Protein AF-K1SZE2-F1 (afdb_monomer_lite)

pLDDT: mean 81.95, std 16.47, range [41.78, 97.75]

InterPro domains:
  IPR008984 SMAD/FHA domain superfamily [SSF49879] (2-40)

Secondary structure (DSSP, 8-state):
---TTTTS--EEETTEE--S--PPPTT-EEEETTEEEE---TTSTT--GGG--

Organism: NCBI:txid408170

Sequence (53 aa):
MILPGDSSGLAYLNDEPVYVPTELKPYDIISMGKSRFLFVALCGTNFSWDDVK

Radius of gyration: 15.07 Å; chains: 1; bounding box: 38×18×41 Å

Foldseek 3Di:
DDDVPPPDFFKAWQNHTDDDDDDDDQQIWIDTDPDIDGDHDCPDPVHDPVVPD

Structure (mmCIF, N/CA/C/O backbone):
data_AF-K1SZE2-F1
#
_entry.id   AF-K1SZE2-F1
#
loop_
_atom_site.group_PDB
_atom_site.id
_atom_site.type_symbol
_atom_site.label_atom_id
_atom_site.label_alt_id
_atom_site.label_comp_id
_atom_site.label_asym_id
_atom_site.label_entity_id
_atom_site.label_seq_id
_atom_site.pdbx_PDB_ins_code
_atom_site.Cartn_x
_atom_site.Cartn_y
_atom_site.Cartn_z
_atom_site.occupancy
_atom_site.B_iso_or_equiv
_atom_site.auth_seq_id
_atom_site.auth_comp_id
_atom_site.auth_asym_id
_atom_site.auth_atom_id
_atom_site.pdbx_PDB_model_num
ATOM 1 N N . MET A 1 1 ? 20.072 -4.126 -23.566 1.00 43.53 1 MET A N 1
ATOM 2 C CA . MET A 1 1 ? 19.605 -3.173 -22.540 1.00 43.53 1 MET A CA 1
ATOM 3 C C . MET A 1 1 ? 18.862 -4.000 -21.510 1.00 43.53 1 MET A C 1
ATOM 5 O O . MET A 1 1 ? 17.799 -4.504 -21.831 1.00 43.53 1 MET A O 1
ATOM 9 N N . ILE A 1 2 ? 19.479 -4.272 -20.360 1.00 41.78 2 ILE A N 1
ATOM 10 C CA . ILE A 1 2 ? 18.827 -5.033 -19.291 1.00 41.78 2 ILE A CA 1
ATOM 11 C C . ILE A 1 2 ? 18.080 -3.996 -18.462 1.00 41.78 2 ILE A C 1
ATOM 13 O O . ILE A 1 2 ? 18.703 -3.224 -17.735 1.00 41.78 2 ILE A O 1
ATOM 17 N N . LEU A 1 3 ? 16.765 -3.907 -18.653 1.00 51.47 3 LEU A N 1
ATOM 18 C CA . LEU A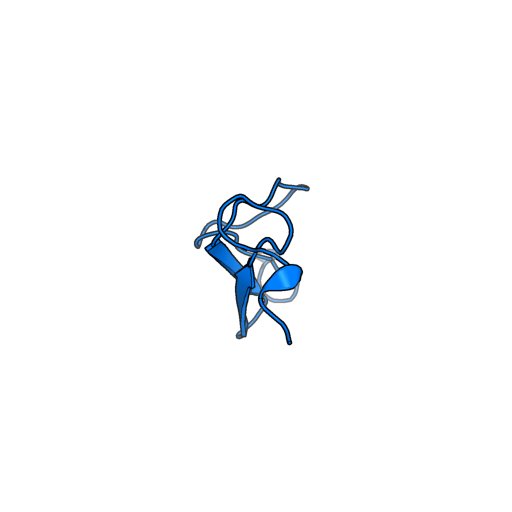 1 3 ? 15.917 -3.195 -17.708 1.00 51.47 3 LEU A CA 1
ATOM 19 C C . LEU A 1 3 ? 16.000 -3.985 -16.394 1.00 51.47 3 LEU A C 1
ATOM 21 O O . LEU A 1 3 ? 15.778 -5.195 -16.419 1.00 51.47 3 LEU A O 1
ATOM 25 N N . PRO A 1 4 ? 16.294 -3.357 -15.246 1.00 52.75 4 PRO A N 1
ATOM 26 C CA . PRO A 1 4 ? 16.349 -4.063 -13.964 1.00 52.75 4 PRO A CA 1
ATOM 27 C C . PRO A 1 4 ? 14.993 -4.668 -13.523 1.00 52.75 4 PRO A C 1
ATOM 29 O O . PRO A 1 4 ? 14.889 -5.202 -12.422 1.00 52.75 4 PRO A O 1
ATOM 32 N N . GLY A 1 5 ? 13.959 -4.606 -14.368 1.00 52.19 5 GLY A N 1
ATOM 33 C CA . GLY A 1 5 ? 12.585 -5.024 -14.093 1.00 52.19 5 GLY A CA 1
ATOM 34 C C . GLY A 1 5 ? 12.222 -6.473 -14.435 1.00 52.19 5 GLY A C 1
ATOM 35 O O . GLY A 1 5 ? 11.132 -6.886 -14.065 1.00 52.19 5 GLY A O 1
ATOM 36 N N . ASP A 1 6 ? 13.087 -7.266 -15.079 1.00 51.28 6 ASP A N 1
ATOM 37 C CA . ASP A 1 6 ? 12.704 -8.650 -15.436 1.00 51.28 6 ASP A CA 1
ATOM 38 C C . ASP A 1 6 ? 12.833 -9.656 -14.277 1.00 51.28 6 ASP A C 1
ATOM 40 O O . ASP A 1 6 ? 12.297 -10.761 -14.359 1.00 51.28 6 ASP A O 1
ATOM 44 N N . SER A 1 7 ? 13.495 -9.303 -13.166 1.00 52.50 7 SER A N 1
ATOM 45 C CA . SER A 1 7 ? 13.550 -10.194 -11.992 1.00 52.50 7 SER A CA 1
ATOM 46 C C . SER A 1 7 ? 13.585 -9.515 -10.623 1.00 52.50 7 SER A C 1
ATOM 48 O O . SER A 1 7 ? 13.575 -10.221 -9.613 1.00 52.50 7 SER A O 1
ATOM 50 N N . SER A 1 8 ? 13.649 -8.182 -10.543 1.00 58.66 8 SER A N 1
ATOM 51 C CA . SER A 1 8 ? 13.489 -7.496 -9.262 1.00 58.66 8 SER A CA 1
ATOM 52 C C . SER A 1 8 ? 12.003 -7.217 -9.083 1.00 58.66 8 SER A C 1
ATOM 54 O O . SER A 1 8 ? 11.389 -6.582 -9.932 1.00 58.66 8 SER A O 1
ATOM 56 N N . GLY A 1 9 ? 11.396 -7.785 -8.040 1.00 68.94 9 GLY A N 1
ATOM 57 C CA . GLY A 1 9 ? 9.980 -7.614 -7.715 1.00 68.94 9 GLY A CA 1
ATOM 58 C C . GLY A 1 9 ? 9.662 -6.161 -7.378 1.00 68.94 9 GLY A C 1
ATOM 59 O O . GLY A 1 9 ? 9.532 -5.814 -6.207 1.00 68.94 9 GLY A O 1
ATOM 60 N N . LEU A 1 10 ? 9.583 -5.317 -8.406 1.00 82.38 10 LEU A N 1
ATOM 61 C CA . LEU A 1 10 ? 9.278 -3.907 -8.279 1.00 82.38 10 LEU A CA 1
ATOM 62 C C . LEU A 1 10 ? 7.848 -3.783 -7.761 1.00 82.38 10 LEU A C 1
ATOM 64 O O . LEU A 1 10 ? 6.918 -4.374 -8.318 1.00 82.38 10 LEU A O 1
ATOM 68 N N . ALA A 1 11 ? 7.697 -3.057 -6.661 1.00 90.81 11 ALA A N 1
ATOM 69 C CA . ALA A 1 11 ? 6.392 -2.704 -6.145 1.00 90.81 11 ALA A CA 1
ATOM 70 C C . ALA A 1 11 ? 5.895 -1.462 -6.885 1.00 90.81 11 ALA A C 1
ATOM 72 O O . ALA A 1 11 ? 6.661 -0.531 -7.145 1.00 90.81 11 ALA A O 1
ATOM 73 N N . TYR A 1 12 ? 4.609 -1.452 -7.200 1.00 94.12 12 TYR A N 1
ATOM 74 C CA . TYR A 1 12 ? 3.925 -0.297 -7.757 1.00 94.12 12 TYR A CA 1
ATOM 75 C C . TYR A 1 12 ? 2.911 0.200 -6.738 1.00 94.12 12 TYR A C 1
ATOM 77 O O . TYR A 1 12 ? 2.205 -0.606 -6.127 1.00 94.12 12 TYR A O 1
ATOM 85 N N . LEU A 1 13 ? 2.834 1.515 -6.577 1.00 96.50 13 LEU A N 1
ATOM 86 C CA . LEU A 1 13 ? 1.844 2.206 -5.769 1.00 96.50 13 LEU A CA 1
ATOM 87 C C . LEU A 1 13 ? 0.954 3.011 -6.711 1.00 96.50 13 LEU A C 1
ATOM 89 O O . LEU A 1 13 ? 1.432 3.929 -7.366 1.00 96.50 13 LEU A O 1
ATOM 93 N N . ASN A 1 14 ? -0.328 2.658 -6.791 1.00 96.69 14 ASN A N 1
ATOM 94 C CA . ASN A 1 14 ? -1.289 3.275 -7.709 1.00 96.69 14 ASN A CA 1
ATOM 95 C C . ASN A 1 14 ? -0.777 3.321 -9.162 1.00 96.69 14 ASN A C 1
ATOM 97 O O . ASN A 1 14 ? -0.809 4.362 -9.806 1.00 96.69 14 ASN A O 1
ATOM 101 N N . ASP A 1 15 ? -0.283 2.176 -9.644 1.00 93.69 15 ASP A N 1
ATOM 102 C CA . ASP A 1 15 ? 0.282 1.967 -10.988 1.00 93.69 15 ASP A CA 1
ATOM 103 C C . ASP A 1 15 ? 1.616 2.692 -11.275 1.00 93.69 15 ASP A C 1
ATOM 105 O O . ASP A 1 15 ? 2.202 2.503 -12.341 1.00 93.69 15 ASP A O 1
ATOM 109 N N . GLU A 1 16 ? 2.173 3.407 -10.292 1.00 93.88 16 GLU A N 1
ATOM 110 C CA . GLU A 1 16 ? 3.486 4.053 -10.380 1.00 93.88 16 GLU A CA 1
ATOM 111 C C . GLU A 1 16 ? 4.577 3.214 -9.690 1.00 93.88 16 GLU A C 1
ATOM 113 O O . GLU A 1 16 ? 4.388 2.762 -8.556 1.00 93.88 16 GLU A O 1
ATOM 118 N N . PRO A 1 17 ? 5.737 2.982 -10.328 1.00 91.88 17 PRO A N 1
ATOM 119 C CA . PRO A 1 17 ? 6.822 2.211 -9.732 1.00 91.88 17 PRO A CA 1
ATOM 120 C C . PRO A 1 17 ? 7.443 2.933 -8.527 1.00 91.88 17 PRO A C 1
ATOM 122 O O . PRO A 1 17 ? 7.787 4.114 -8.594 1.00 91.88 17 PRO A O 1
ATOM 125 N N . VAL A 1 18 ? 7.657 2.202 -7.432 1.00 92.25 18 VAL A N 1
ATOM 126 C CA . VAL A 1 18 ? 8.251 2.734 -6.199 1.00 92.25 18 VAL A CA 1
ATOM 127 C C . VAL A 1 18 ? 9.697 2.263 -6.056 1.00 92.25 18 VAL A C 1
ATOM 129 O O . VAL A 1 18 ? 9.979 1.067 -6.035 1.00 92.25 18 VAL A O 1
ATOM 132 N N . TYR A 1 19 ? 10.618 3.217 -5.907 1.00 89.62 19 TYR A N 1
ATOM 133 C CA . TYR A 1 19 ? 12.062 2.957 -5.778 1.00 89.62 19 TYR A CA 1
ATOM 134 C C . TYR A 1 19 ? 12.628 3.289 -4.392 1.00 89.62 19 TYR A C 1
ATOM 136 O O . TYR A 1 19 ? 13.769 2.947 -4.085 1.00 89.62 19 TYR A O 1
ATOM 144 N N . VAL A 1 20 ? 11.843 3.971 -3.559 1.00 90.31 20 VAL A N 1
ATOM 145 C CA . VAL A 1 20 ? 12.216 4.432 -2.217 1.00 90.31 20 VAL A CA 1
ATOM 146 C C . VAL A 1 20 ? 11.039 4.235 -1.261 1.00 90.31 20 VAL A C 1
ATOM 148 O O . VAL A 1 20 ? 9.896 4.177 -1.721 1.00 90.31 20 VAL A O 1
ATOM 151 N N . PRO A 1 21 ? 11.269 4.157 0.061 1.00 93.50 21 PRO A N 1
ATOM 152 C CA . PRO A 1 21 ? 10.178 4.136 1.029 1.00 93.50 21 PRO A CA 1
ATOM 153 C C . PRO A 1 21 ? 9.201 5.291 0.784 1.00 93.50 21 PRO A C 1
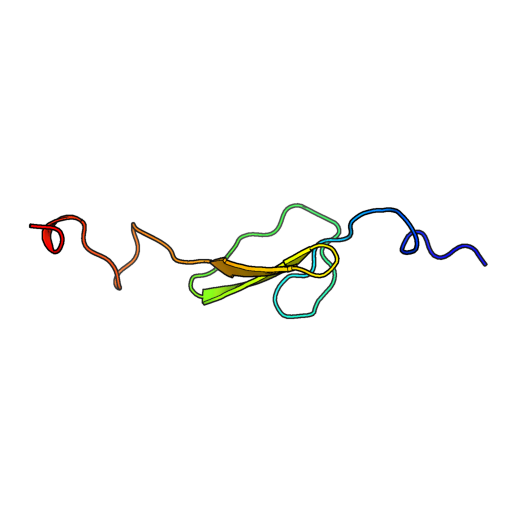ATOM 155 O O . PRO A 1 21 ? 9.606 6.450 0.726 1.00 93.50 21 PRO A O 1
ATOM 158 N N . THR A 1 22 ? 7.925 4.955 0.612 1.00 94.56 22 THR A N 1
ATOM 159 C CA . THR A 1 22 ? 6.845 5.899 0.307 1.00 94.56 22 THR A CA 1
ATOM 160 C C . THR A 1 22 ? 5.714 5.673 1.301 1.00 94.56 22 THR A C 1
ATOM 162 O O . THR A 1 22 ? 5.396 4.532 1.635 1.00 94.56 22 THR A O 1
ATOM 165 N N . GLU A 1 23 ? 5.137 6.758 1.807 1.00 95.12 23 GLU A N 1
ATOM 166 C CA . GLU A 1 23 ? 4.007 6.703 2.732 1.00 95.12 23 GLU A CA 1
ATOM 167 C C . GLU A 1 23 ? 2.741 6.211 2.015 1.00 95.12 23 GLU A C 1
ATOM 169 O O . GLU A 1 23 ? 2.412 6.697 0.934 1.00 95.12 23 GLU A O 1
ATOM 174 N N . LEU A 1 24 ? 2.034 5.257 2.628 1.00 94.75 24 LEU A N 1
ATOM 175 C CA . LEU A 1 24 ? 0.774 4.722 2.113 1.00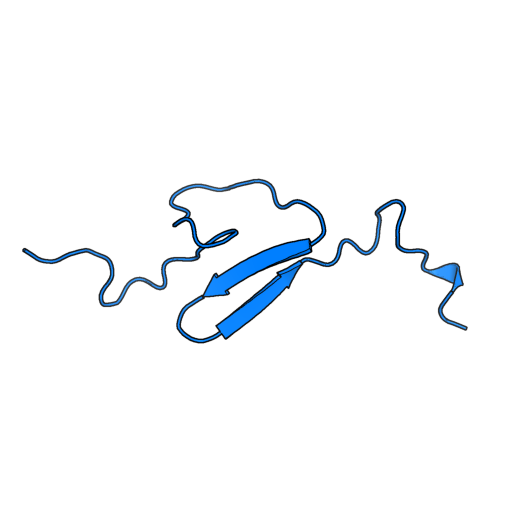 94.75 24 LEU A CA 1
ATOM 176 C C . LEU A 1 24 ? -0.412 5.518 2.647 1.00 94.75 24 LEU A C 1
ATOM 178 O O . LEU A 1 24 ? -0.511 5.797 3.844 1.00 94.75 24 LEU A O 1
ATOM 182 N N . LYS A 1 25 ? -1.359 5.812 1.763 1.00 94.25 25 LYS A N 1
ATOM 183 C CA . LYS A 1 25 ? -2.640 6.435 2.088 1.00 94.25 25 LYS A CA 1
ATOM 184 C C . LYS A 1 25 ? -3.754 5.392 2.063 1.00 94.25 25 LYS A C 1
ATOM 186 O O . LYS A 1 25 ? -3.670 4.423 1.308 1.00 94.25 25 LYS A O 1
ATOM 191 N N . PRO A 1 26 ? -4.813 5.561 2.879 1.00 93.38 26 PRO A N 1
ATOM 192 C CA . PRO A 1 26 ? -5.966 4.670 2.838 1.00 93.38 26 PRO A CA 1
ATOM 193 C C . PRO A 1 26 ? -6.464 4.465 1.405 1.00 93.38 26 PRO A C 1
ATOM 195 O O . PRO A 1 26 ? -6.637 5.434 0.668 1.00 93.38 26 PRO A O 1
ATOM 198 N N . TYR A 1 27 ? -6.721 3.205 1.056 1.00 93.62 27 TYR A N 1
ATOM 199 C CA . TYR A 1 27 ? -7.173 2.743 -0.258 1.00 93.62 27 TYR A CA 1
ATOM 200 C C . TYR A 1 27 ? -6.143 2.806 -1.386 1.00 93.62 27 TYR A C 1
ATOM 202 O O . TYR A 1 27 ? -6.501 2.560 -2.538 1.00 93.62 27 TYR A O 1
ATOM 210 N N . ASP A 1 28 ? -4.873 3.054 -1.072 1.00 97.06 28 ASP A N 1
ATOM 211 C CA . ASP A 1 28 ? -3.806 2.871 -2.045 1.00 97.06 28 ASP A CA 1
ATOM 212 C C . ASP A 1 28 ? -3.763 1.427 -2.556 1.00 97.06 28 ASP A C 1
ATOM 214 O O . ASP A 1 28 ? -3.937 0.449 -1.814 1.00 97.06 28 ASP A O 1
ATOM 218 N N . ILE A 1 29 ? -3.509 1.306 -3.853 1.00 97.75 29 ILE A N 1
ATOM 219 C CA . ILE A 1 29 ? -3.357 0.039 -4.552 1.00 97.75 29 ILE A CA 1
ATOM 220 C C . ILE A 1 29 ? -1.875 -0.296 -4.622 1.00 97.75 29 ILE A C 1
ATOM 222 O O . ILE A 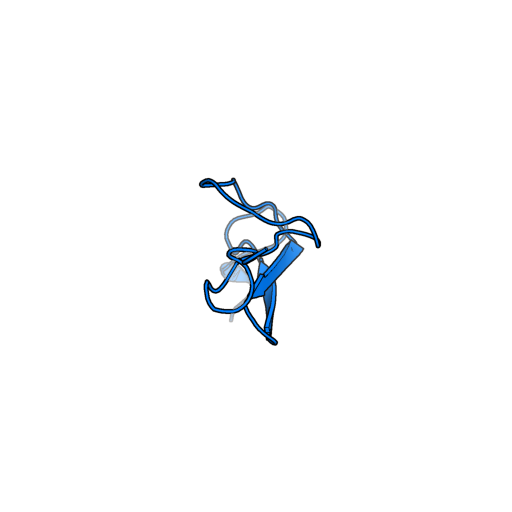1 29 ? -1.086 0.461 -5.182 1.00 97.75 29 ILE A O 1
ATOM 226 N N . ILE A 1 30 ? -1.512 -1.468 -4.115 1.00 96.69 30 ILE A N 1
ATOM 227 C CA . ILE A 1 30 ? -0.140 -1.967 -4.144 1.00 96.69 30 ILE A CA 1
ATOM 228 C C . ILE A 1 30 ? -0.093 -3.156 -5.098 1.00 96.69 30 ILE A C 1
ATOM 230 O O . ILE A 1 30 ? -0.788 -4.152 -4.884 1.00 96.69 30 ILE A O 1
ATOM 234 N N . SER A 1 31 ? 0.732 -3.076 -6.136 1.00 95.19 31 SER A N 1
ATOM 235 C CA . SER A 1 31 ? 0.949 -4.185 -7.068 1.00 95.19 31 SER A CA 1
ATOM 236 C C . SER A 1 31 ? 2.353 -4.747 -6.885 1.00 95.19 31 SER A C 1
ATOM 238 O O . SER A 1 31 ? 3.336 -4.009 -6.883 1.00 95.19 31 SER A O 1
ATOM 240 N N . MET A 1 32 ? 2.449 -6.065 -6.719 1.00 90.88 32 MET A N 1
ATOM 241 C CA . MET A 1 32 ? 3.715 -6.782 -6.557 1.00 90.88 32 MET A CA 1
ATOM 242 C C . MET A 1 32 ? 3.672 -8.063 -7.385 1.00 90.88 32 MET A C 1
ATOM 244 O O . MET A 1 32 ? 2.858 -8.960 -7.139 1.00 90.88 32 MET A O 1
ATOM 248 N N . GLY A 1 33 ? 4.550 -8.159 -8.384 1.00 86.00 33 GLY A N 1
ATOM 249 C CA . GLY A 1 33 ? 4.504 -9.250 -9.354 1.00 86.00 33 GLY A CA 1
ATOM 250 C C . GLY A 1 33 ? 3.155 -9.281 -10.080 1.00 86.00 33 GLY A C 1
ATOM 251 O O . GLY A 1 33 ? 2.797 -8.330 -10.764 1.00 86.00 33 GLY A O 1
ATOM 252 N N . LYS A 1 34 ? 2.401 -10.377 -9.928 1.00 87.81 34 LYS A N 1
ATOM 253 C CA . LYS A 1 34 ? 1.060 -10.547 -10.529 1.00 87.81 34 LYS A CA 1
ATOM 254 C C . LYS A 1 34 ? -0.091 -10.262 -9.559 1.00 87.81 34 LYS A C 1
ATOM 256 O O . LYS A 1 34 ? -1.251 -10.386 -9.944 1.00 87.81 34 LYS A O 1
ATOM 261 N N . SER A 1 35 ? 0.223 -9.941 -8.308 1.00 91.88 35 SER A N 1
ATOM 262 C CA . SER A 1 35 ? -0.765 -9.738 -7.252 1.00 91.88 35 SER A CA 1
ATOM 263 C C . SER A 1 35 ? -1.049 -8.257 -7.056 1.00 91.88 35 SER A C 1
ATOM 265 O O . SER A 1 35 ? -0.159 -7.418 -7.199 1.00 91.88 35 SER A O 1
ATOM 267 N N . ARG A 1 36 ? -2.292 -7.958 -6.679 1.00 95.50 36 ARG A N 1
ATOM 268 C CA . ARG A 1 36 ? -2.767 -6.612 -6.369 1.00 95.50 36 ARG A CA 1
ATOM 269 C C . ARG A 1 36 ? -3.411 -6.615 -4.991 1.00 95.50 36 ARG A C 1
ATOM 271 O O . ARG A 1 36 ? -4.218 -7.492 -4.688 1.00 95.50 36 ARG A O 1
ATOM 278 N N . PHE A 1 37 ? -3.058 -5.627 -4.186 1.00 96.69 37 PHE A N 1
ATOM 279 C CA . PHE A 1 37 ? -3.504 -5.461 -2.812 1.00 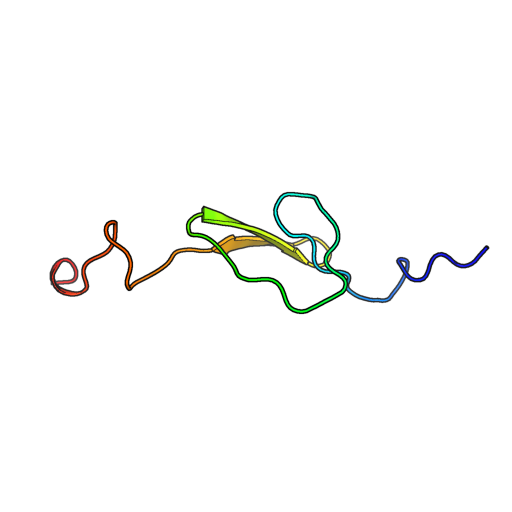96.69 37 PHE A CA 1
ATOM 280 C C . PHE A 1 37 ? -4.122 -4.075 -2.642 1.00 96.69 37 PHE A C 1
ATOM 282 O O . PHE A 1 37 ? -3.727 -3.128 -3.321 1.00 96.69 37 PHE A O 1
ATOM 289 N N . LEU A 1 38 ? -5.083 -3.964 -1.730 1.00 96.44 38 LEU A N 1
ATOM 290 C CA . LEU A 1 38 ? -5.670 -2.696 -1.310 1.00 96.44 38 LEU A CA 1
ATOM 291 C C . LEU A 1 38 ? -5.241 -2.425 0.128 1.00 96.44 38 LEU A C 1
ATOM 293 O O . LEU A 1 38 ? -5.452 -3.269 1.002 1.00 96.44 38 LEU A O 1
ATOM 297 N N . PHE A 1 39 ? -4.662 -1.258 0.384 1.00 95.00 39 PHE A N 1
ATOM 298 C CA . PHE A 1 39 ? -4.315 -0.854 1.738 1.00 95.00 39 PHE A CA 1
ATOM 299 C C . PHE A 1 39 ? -5.553 -0.341 2.483 1.00 95.00 39 PHE A C 1
ATOM 301 O O . PHE A 1 39 ? -6.166 0.651 2.091 1.00 95.00 39 PHE A O 1
ATOM 308 N N . VAL A 1 40 ? -5.917 -1.001 3.584 1.00 92.38 40 VAL A N 1
ATOM 309 C CA . VAL A 1 40 ? -7.024 -0.587 4.457 1.00 92.38 40 VAL A CA 1
ATOM 310 C C . VAL A 1 40 ? -6.458 -0.188 5.815 1.00 92.38 40 VAL A C 1
ATOM 312 O O . VAL A 1 40 ? -5.926 -1.022 6.546 1.00 92.38 40 VAL A O 1
ATOM 315 N N . ALA A 1 41 ? -6.571 1.095 6.158 1.00 89.81 41 ALA A N 1
ATOM 316 C CA . ALA A 1 41 ? -6.100 1.616 7.435 1.00 89.81 41 ALA A CA 1
ATOM 317 C C . ALA A 1 41 ? -7.107 1.299 8.554 1.00 89.81 41 ALA A C 1
ATOM 319 O O . ALA A 1 41 ? -8.165 1.920 8.638 1.00 89.81 41 ALA A O 1
ATOM 320 N N . LEU A 1 42 ? -6.747 0.377 9.449 1.00 86.81 42 LEU A N 1
ATOM 321 C CA . LEU A 1 42 ? -7.576 -0.049 10.590 1.00 86.8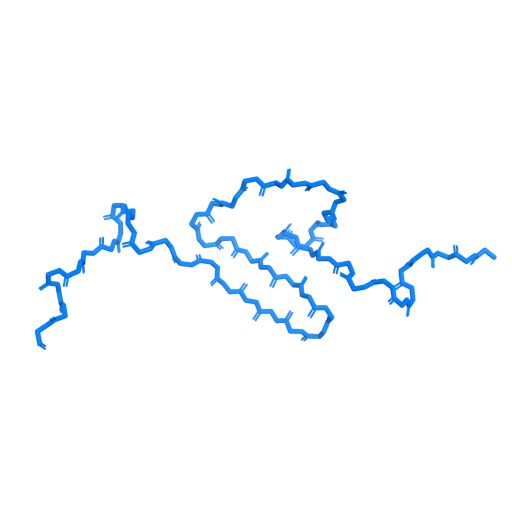1 42 LEU A CA 1
ATOM 322 C C . LEU A 1 42 ? -7.485 0.895 11.807 1.00 86.81 42 LEU A C 1
ATOM 324 O O . LEU A 1 42 ? -7.759 0.517 12.941 1.00 86.81 42 LEU A O 1
ATOM 328 N N . CYS A 1 43 ? -7.031 2.123 11.594 1.00 80.44 43 CYS A N 1
ATOM 329 C CA . CYS A 1 43 ? -6.914 3.159 12.621 1.00 80.44 43 CYS A CA 1
ATOM 330 C C . CYS A 1 43 ? -7.285 4.551 12.084 1.00 80.44 43 CYS A C 1
ATOM 332 O O . CYS A 1 43 ? -6.974 5.563 12.708 1.00 80.44 43 CYS A O 1
ATOM 334 N N . GLY A 1 44 ? -7.907 4.608 10.901 1.00 75.25 44 GLY A N 1
ATOM 335 C CA . GLY A 1 44 ? -8.371 5.848 10.286 1.00 75.25 44 GLY A CA 1
ATOM 336 C C . GLY A 1 44 ? -9.812 6.183 10.664 1.00 75.25 44 GLY A C 1
ATOM 337 O O . GLY A 1 44 ? -10.515 5.394 11.283 1.00 75.25 44 GLY A O 1
ATOM 338 N N . THR A 1 45 ? -10.296 7.333 10.199 1.00 78.31 45 THR A N 1
ATOM 339 C CA . THR A 1 45 ? -11.680 7.796 10.422 1.00 78.31 45 THR A CA 1
ATOM 340 C C . THR A 1 45 ? -12.755 6.842 9.898 1.00 78.31 45 THR A C 1
ATOM 342 O O . THR A 1 45 ? -13.912 6.956 10.284 1.00 78.31 45 THR A O 1
ATOM 345 N N . ASN A 1 46 ? -12.380 5.926 9.005 1.00 76.75 46 ASN A N 1
ATOM 346 C CA . ASN A 1 46 ? -13.291 5.015 8.317 1.00 76.75 46 ASN A CA 1
ATOM 347 C C . ASN A 1 46 ? -13.304 3.602 8.929 1.00 76.75 46 ASN A C 1
ATOM 349 O O . ASN A 1 46 ? -13.892 2.704 8.331 1.00 76.75 46 ASN A O 1
ATOM 353 N N . PHE A 1 47 ? -12.627 3.377 10.062 1.00 80.56 47 PHE A N 1
ATOM 354 C CA . PHE A 1 47 ? -12.584 2.073 10.724 1.00 80.56 47 PHE A CA 1
ATOM 355 C C . PHE A 1 47 ? -12.605 2.218 12.252 1.00 80.56 47 PHE A C 1
ATOM 357 O O . PHE A 1 47 ? -11.785 2.942 12.815 1.00 80.56 47 PHE A O 1
ATOM 364 N N . SER A 1 48 ? -13.496 1.478 12.918 1.00 78.44 48 SER A N 1
ATOM 365 C CA . SER A 1 48 ? -13.527 1.325 14.375 1.00 78.44 48 SER A CA 1
ATOM 366 C C . SER A 1 48 ? -13.411 -0.149 14.757 1.00 78.44 48 SER A C 1
ATOM 368 O O . SER A 1 48 ? -14.073 -1.007 14.178 1.00 78.44 48 SER A O 1
ATOM 370 N N . TRP A 1 49 ? -12.592 -0.448 15.767 1.00 76.69 49 TRP A N 1
ATOM 371 C CA . TRP A 1 49 ? -12.482 -1.802 16.323 1.00 76.69 49 TRP A CA 1
ATOM 372 C C . TRP A 1 49 ? -13.722 -2.209 17.133 1.00 76.69 49 TRP A C 1
ATOM 374 O O . TRP A 1 49 ? -13.949 -3.401 17.327 1.00 76.69 49 TRP A O 1
ATOM 384 N N . ASP A 1 50 ? -14.541 -1.242 17.556 1.00 77.19 50 ASP A N 1
ATOM 385 C CA . ASP A 1 50 ? -15.756 -1.483 18.346 1.00 77.19 50 ASP A CA 1
ATOM 386 C C . ASP A 1 50 ? -16.909 -2.085 17.521 1.00 77.19 50 ASP A C 1
ATOM 388 O O . ASP A 1 50 ? -17.867 -2.616 18.090 1.00 77.19 50 ASP A O 1
ATOM 392 N N . ASP A 1 51 ? -16.815 -2.026 16.188 1.00 65.12 51 ASP A N 1
ATOM 393 C CA . ASP A 1 51 ? -17.825 -2.563 15.267 1.00 65.12 51 ASP A CA 1
ATOM 394 C C . ASP A 1 51 ? -17.733 -4.094 15.111 1.00 65.12 51 ASP A C 1
ATOM 396 O O . ASP A 1 51 ? -18.638 -4.723 14.558 1.00 65.12 51 ASP A O 1
ATOM 400 N N . VAL A 1 52 ? -16.664 -4.719 15.621 1.00 61.25 52 VAL A N 1
ATOM 401 C CA . VAL A 1 52 ? -16.483 -6.177 15.624 1.00 61.25 52 VAL A CA 1
ATOM 402 C C . VAL A 1 52 ? -16.985 -6.740 16.959 1.00 61.25 52 VAL A C 1
ATOM 404 O O . VAL A 1 52 ? -16.211 -6.927 17.897 1.00 61.25 52 VAL A O 1
ATOM 407 N N . LYS A 1 53 ? -18.296 -6.987 17.052 1.00 52.97 53 LYS A N 1
ATOM 408 C CA . LYS A 1 53 ? -18.914 -7.787 18.125 1.00 52.97 53 LYS A CA 1
ATOM 409 C C . LYS A 1 53 ? -19.202 -9.211 17.675 1.00 52.97 53 LYS A C 1
ATOM 411 O O . LYS A 1 53 ? -19.676 -9.377 16.531 1.00 52.97 53 LYS A O 1
#